Protein AF-A0AAW8JNZ5-F1 (afdb_monomer)

pLDDT: mean 95.72, std 7.18, range [56.81, 98.56]

Structure (mmCIF, N/CA/C/O backbone):
data_AF-A0AAW8JNZ5-F1
#
_entry.id   AF-A0AAW8JNZ5-F1
#
loop_
_atom_site.group_PDB
_atom_site.id
_atom_site.type_symbol
_atom_site.label_atom_id
_atom_site.label_alt_id
_atom_site.label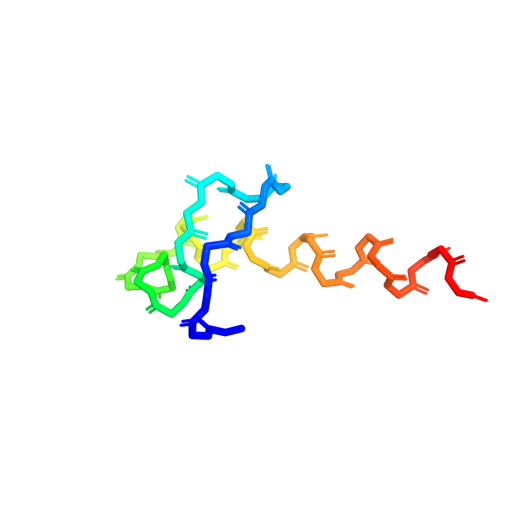_comp_id
_atom_site.label_asym_id
_atom_site.label_entity_id
_atom_site.label_seq_id
_atom_site.pdbx_PDB_ins_code
_atom_site.Cartn_x
_atom_site.Cartn_y
_atom_site.Cartn_z
_atom_site.occupancy
_atom_site.B_iso_or_equiv
_atom_site.auth_seq_id
_atom_site.auth_comp_id
_atom_site.auth_asym_id
_atom_site.auth_atom_id
_atom_site.pdbx_PDB_model_num
ATOM 1 N N . MET A 1 1 ? 4.359 -1.909 2.637 1.00 95.31 1 MET A N 1
ATOM 2 C CA . MET A 1 1 ? 3.364 -2.230 3.685 1.00 95.31 1 MET A CA 1
ATOM 3 C C . MET A 1 1 ? 3.475 -1.315 4.896 1.00 95.31 1 MET A C 1
ATOM 5 O O . MET A 1 1 ? 2.471 -0.711 5.233 1.00 95.31 1 MET A O 1
ATOM 9 N N . ASN A 1 2 ? 4.658 -1.154 5.500 1.00 97.94 2 ASN A N 1
ATOM 10 C CA . ASN A 1 2 ? 4.826 -0.440 6.781 1.00 97.94 2 ASN A CA 1
ATOM 11 C C . ASN A 1 2 ? 5.439 0.969 6.659 1.00 97.94 2 ASN A C 1
ATOM 13 O O . ASN A 1 2 ? 5.946 1.510 7.634 1.00 97.94 2 ASN A O 1
ATOM 17 N N . SER A 1 3 ? 5.461 1.546 5.460 1.00 97.75 3 SER A N 1
ATOM 18 C CA . SER A 1 3 ? 6.057 2.863 5.205 1.00 97.75 3 SER A CA 1
ATOM 19 C C . SER A 1 3 ? 5.102 3.700 4.376 1.00 97.75 3 SER A C 1
ATOM 21 O O . SER A 1 3 ? 4.297 3.138 3.626 1.00 97.75 3 SER A O 1
ATOM 23 N N . TYR A 1 4 ? 5.214 5.022 4.502 1.00 98.00 4 TYR A N 1
ATOM 24 C CA . TYR A 1 4 ? 4.462 5.948 3.668 1.00 98.00 4 TYR A CA 1
ATOM 25 C C . TYR A 1 4 ? 4.740 5.668 2.189 1.00 98.00 4 TYR A C 1
ATOM 27 O O . TYR A 1 4 ? 5.891 5.504 1.777 1.00 98.00 4 TYR A O 1
ATOM 35 N N . ASN A 1 5 ? 3.676 5.581 1.401 1.00 97.56 5 ASN A N 1
ATOM 36 C CA . ASN A 1 5 ? 3.731 5.353 -0.028 1.00 97.56 5 ASN A CA 1
ATOM 37 C C . ASN A 1 5 ? 3.180 6.580 -0.758 1.00 97.56 5 ASN A C 1
ATOM 39 O O . ASN A 1 5 ? 2.024 6.957 -0.581 1.00 97.56 5 ASN A O 1
ATOM 43 N N . GLU A 1 6 ? 4.006 7.180 -1.613 1.00 97.31 6 GLU A N 1
ATO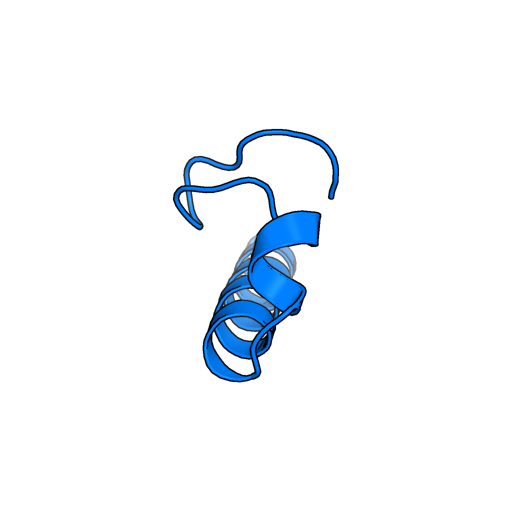M 44 C CA . GLU A 1 6 ? 3.637 8.378 -2.372 1.00 97.31 6 GLU A CA 1
ATOM 45 C C . GLU A 1 6 ? 2.535 8.141 -3.411 1.00 97.31 6 GLU A C 1
ATOM 47 O O . GLU A 1 6 ? 1.773 9.059 -3.707 1.00 97.31 6 GLU A O 1
ATOM 52 N N . ALA A 1 7 ? 2.430 6.934 -3.968 1.00 95.81 7 ALA A N 1
ATOM 53 C CA . ALA A 1 7 ? 1.442 6.614 -4.995 1.00 95.81 7 ALA A CA 1
ATOM 54 C C . ALA A 1 7 ? 0.043 6.397 -4.404 1.00 95.81 7 ALA A C 1
ATOM 56 O O . ALA 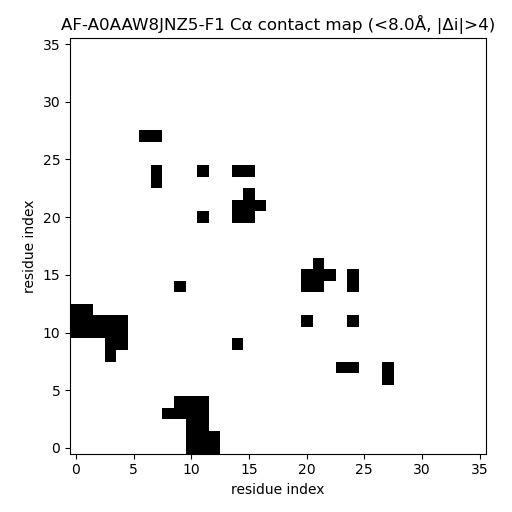A 1 7 ? -0.945 6.800 -5.011 1.00 95.81 7 ALA A O 1
ATOM 57 N N . THR A 1 8 ? -0.047 5.806 -3.209 1.00 96.94 8 THR A N 1
ATOM 58 C CA . THR A 1 8 ? -1.317 5.625 -2.488 1.00 96.94 8 THR A CA 1
ATOM 59 C C . THR A 1 8 ? -1.584 6.722 -1.453 1.00 96.94 8 THR A C 1
ATOM 61 O O . THR A 1 8 ? -2.649 6.720 -0.842 1.00 96.94 8 THR A O 1
ATOM 64 N N . LYS A 1 9 ? -0.646 7.661 -1.258 1.00 97.50 9 LYS A N 1
ATOM 65 C CA . LYS A 1 9 ? -0.712 8.796 -0.317 1.00 97.50 9 LYS A CA 1
ATOM 66 C C . LYS A 1 9 ? -0.993 8.400 1.137 1.00 97.50 9 LYS A C 1
ATOM 68 O O . LYS A 1 9 ? -1.732 9.081 1.844 1.00 97.50 9 LYS A O 1
ATOM 73 N N . GLY A 1 10 ? -0.379 7.316 1.605 1.00 97.25 10 GLY A N 1
ATOM 74 C CA . GLY A 1 10 ? -0.540 6.839 2.981 1.00 97.25 10 GLY A CA 1
ATOM 75 C C . GLY A 1 10 ? 0.324 5.626 3.303 1.00 97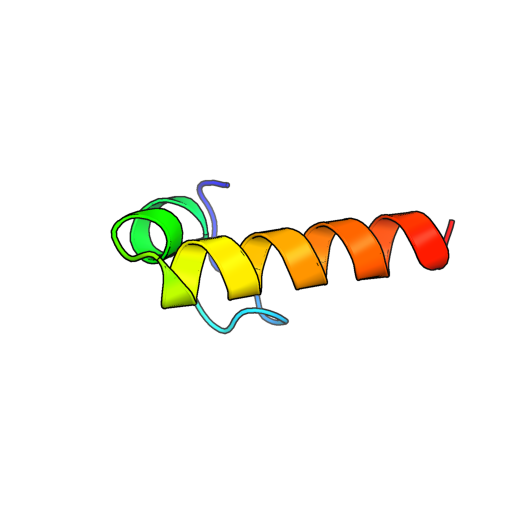.25 10 GLY A C 1
ATOM 76 O O . GLY A 1 10 ? 1.082 5.154 2.456 1.00 97.25 10 GLY A O 1
ATOM 77 N N . VAL A 1 11 ? 0.218 5.110 4.532 1.00 98.44 11 VAL A N 1
ATOM 78 C CA . VAL A 1 11 ? 0.852 3.840 4.914 1.00 98.44 11 VAL A CA 1
ATOM 79 C C . VAL A 1 11 ? -0.083 2.691 4.510 1.00 98.44 11 VAL A C 1
ATOM 81 O O . VAL A 1 11 ? -1.181 2.590 5.057 1.00 98.44 11 VAL A O 1
ATOM 84 N N . PRO A 1 12 ? 0.311 1.786 3.591 1.00 98.19 12 PRO A N 1
ATOM 85 C CA . PRO A 1 12 ? -0.610 0.793 3.037 1.00 98.19 12 PRO A CA 1
ATOM 86 C C . PRO A 1 12 ? -1.307 -0.085 4.081 1.00 98.19 12 PRO A C 1
ATOM 88 O O . PRO A 1 12 ? -2.477 -0.410 3.911 1.00 98.19 12 PRO A O 1
ATOM 91 N N . ILE A 1 13 ? -0.624 -0.448 5.173 1.00 98.25 13 ILE A N 1
ATOM 92 C CA . ILE A 1 13 ? -1.225 -1.288 6.219 1.00 98.25 13 ILE A CA 1
ATOM 93 C C . ILE A 1 13 ? -2.351 -0.593 6.996 1.00 98.25 13 ILE A C 1
ATOM 95 O O . ILE A 1 13 ? -3.260 -1.257 7.482 1.00 98.25 13 ILE A O 1
ATOM 99 N N . GLU A 1 14 ? -2.334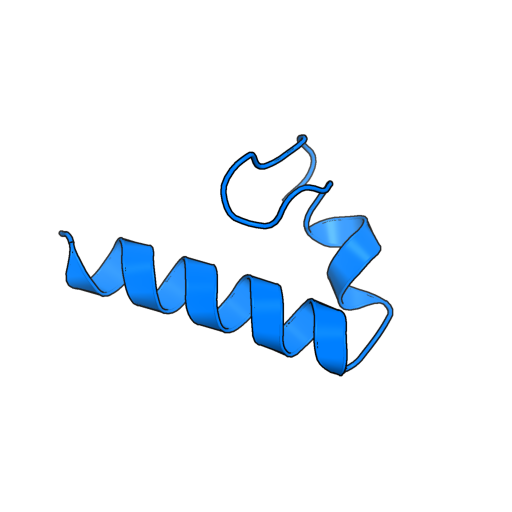 0.735 7.071 1.00 98.56 14 GLU A N 1
ATOM 100 C CA . GLU A 1 14 ? -3.424 1.522 7.655 1.00 98.56 14 GLU A CA 1
ATOM 101 C C . GLU A 1 14 ? -4.593 1.630 6.666 1.00 98.56 14 GLU A C 1
ATOM 103 O O . GLU A 1 14 ? -5.757 1.547 7.046 1.00 98.56 14 GLU A O 1
ATOM 108 N N . GLN A 1 15 ? -4.297 1.743 5.368 1.00 98.38 15 GLN A N 1
ATOM 109 C CA . GLN A 1 15 ? -5.307 1.912 4.319 1.00 98.38 15 GLN A CA 1
ATOM 110 C C . GLN A 1 15 ? -6.190 0.668 4.137 1.00 98.38 15 GLN A C 1
ATOM 112 O O . GLN A 1 15 ? -7.399 0.798 3.933 1.00 98.38 15 GLN A O 1
ATOM 117 N N . ILE A 1 16 ? -5.629 -0.541 4.262 1.00 98.31 16 ILE A N 1
ATOM 118 C CA . ILE A 1 16 ? -6.385 -1.797 4.087 1.00 98.31 16 ILE A CA 1
ATOM 119 C C . ILE A 1 16 ? -7.448 -2.055 5.170 1.00 98.31 16 ILE A C 1
ATOM 121 O O . ILE A 1 16 ? -8.180 -3.037 5.077 1.00 98.31 16 ILE A O 1
ATOM 125 N N . GLN A 1 17 ? -7.571 -1.185 6.179 1.00 98.38 17 GLN A N 1
ATOM 126 C CA . GLN A 1 17 ? -8.636 -1.251 7.189 1.00 98.38 17 GLN A CA 1
ATOM 127 C C . GLN A 1 17 ? -10.032 -0.963 6.612 1.00 98.38 17 GLN A C 1
ATOM 129 O O . GLN A 1 17 ? -11.042 -1.204 7.271 1.00 98.38 17 GLN A O 1
ATOM 134 N N . THR A 1 18 ? -10.105 -0.457 5.379 1.00 98.50 18 THR A N 1
ATOM 135 C CA . THR A 1 18 ? -11.354 -0.222 4.649 1.00 98.50 18 THR A CA 1
ATOM 136 C C . THR A 1 18 ? -11.320 -0.919 3.293 1.00 98.50 18 THR A C 1
ATOM 138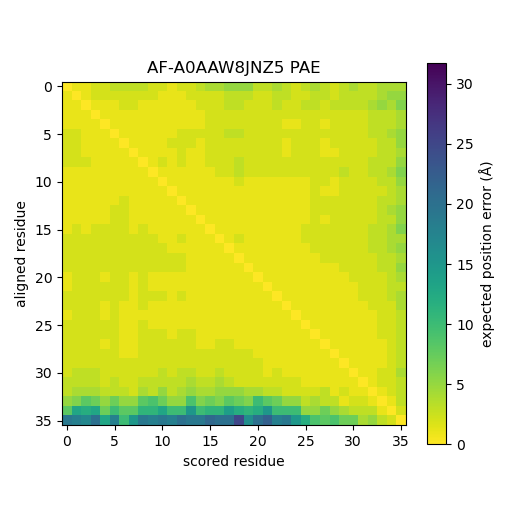 O O . THR A 1 18 ? -10.253 -1.105 2.707 1.00 98.50 18 THR A O 1
ATOM 141 N N . ILE A 1 19 ? -12.493 -1.262 2.749 1.00 98.44 19 ILE A N 1
ATOM 142 C CA . ILE A 1 19 ? -12.596 -1.867 1.409 1.00 98.44 19 ILE A CA 1
ATOM 143 C C . ILE A 1 19 ? -12.022 -0.923 0.344 1.00 98.44 19 ILE A C 1
ATOM 145 O O . ILE A 1 19 ? -11.262 -1.354 -0.517 1.00 98.44 19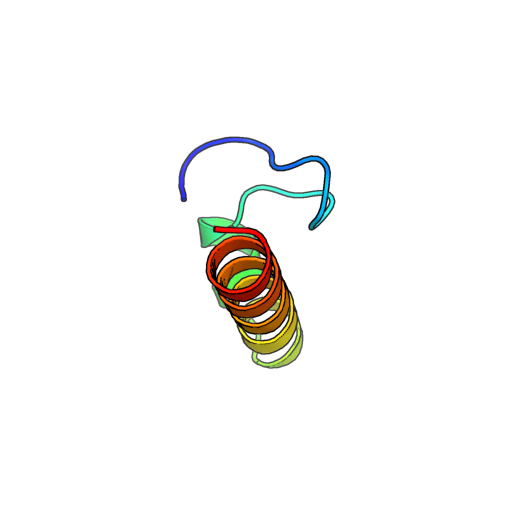 ILE A O 1
ATOM 149 N N . SER A 1 20 ? -12.338 0.373 0.416 1.00 98.06 20 SER A N 1
ATOM 150 C CA . SER A 1 20 ? -11.826 1.370 -0.531 1.00 98.06 20 SER A CA 1
ATOM 151 C C . SER A 1 20 ? -10.300 1.494 -0.476 1.00 98.06 20 SER A C 1
ATOM 153 O O . SER A 1 20 ? -9.644 1.560 -1.520 1.00 98.06 20 SER A O 1
ATOM 155 N N . GLY A 1 21 ? -9.714 1.484 0.722 1.00 98.12 21 GLY A N 1
ATOM 156 C CA . GLY A 1 21 ? -8.265 1.517 0.883 1.00 98.12 21 GLY A CA 1
ATOM 157 C C . GLY A 1 21 ? -7.587 0.219 0.437 1.00 98.12 21 GLY A C 1
ATOM 158 O O . GLY A 1 21 ? -6.559 0.285 -0.236 1.00 98.12 21 GLY A O 1
ATOM 159 N N . LEU A 1 22 ? -8.194 -0.947 0.686 1.00 98.44 22 LEU A N 1
ATOM 160 C CA . LEU A 1 22 ? -7.725 -2.221 0.132 1.00 98.44 22 LEU A CA 1
ATOM 161 C C . LEU A 1 22 ? -7.685 -2.186 -1.401 1.00 98.44 22 LEU A C 1
ATOM 163 O O . LEU A 1 22 ? -6.647 -2.486 -1.987 1.00 98.44 22 LEU A O 1
ATOM 167 N N . THR A 1 23 ? -8.770 -1.757 -2.049 1.00 98.44 23 THR A N 1
ATOM 168 C CA . THR A 1 23 ? -8.829 -1.619 -3.513 1.00 98.44 23 THR A CA 1
ATOM 169 C C . THR A 1 23 ? -7.742 -0.680 -4.039 1.00 98.44 23 THR A C 1
ATOM 171 O O . THR A 1 23 ? -7.096 -0.978 -5.042 1.00 98.44 23 THR A O 1
ATOM 174 N N . THR A 1 24 ? -7.478 0.425 -3.337 1.00 98.25 24 THR A N 1
ATOM 175 C CA . THR A 1 24 ? -6.421 1.383 -3.704 1.00 98.25 24 THR A CA 1
ATOM 176 C C . THR A 1 24 ? -5.034 0.737 -3.674 1.00 98.25 24 THR A C 1
ATOM 178 O O . THR A 1 24 ? -4.261 0.874 -4.624 1.00 98.25 24 THR A O 1
ATOM 181 N N . VAL A 1 25 ? -4.717 -0.001 -2.605 1.00 98.00 25 VAL A N 1
ATOM 182 C CA . VAL A 1 25 ? -3.427 -0.693 -2.465 1.00 98.00 25 VAL A CA 1
ATOM 183 C C . VAL A 1 25 ? -3.278 -1.801 -3.513 1.00 98.00 25 VAL A C 1
ATOM 185 O O . VAL A 1 25 ? -2.198 -1.944 -4.085 1.00 98.00 25 VAL A O 1
ATOM 188 N N . LEU A 1 26 ? -4.346 -2.547 -3.817 1.00 98.06 26 LEU A N 1
ATOM 189 C CA . LEU A 1 26 ? -4.329 -3.588 -4.852 1.00 98.06 26 LEU A CA 1
ATOM 190 C C . LEU A 1 26 ? -4.082 -3.009 -6.249 1.00 98.06 26 LEU A C 1
ATOM 192 O O . LEU A 1 26 ? -3.188 -3.486 -6.944 1.00 98.06 26 LEU A O 1
ATOM 196 N N . HIS A 1 27 ? -4.777 -1.930 -6.627 1.00 97.69 27 HIS A N 1
ATOM 197 C CA . HIS A 1 27 ? -4.528 -1.244 -7.900 1.00 97.69 27 HIS A CA 1
ATOM 198 C C . HIS A 1 27 ? -3.082 -0.752 -8.019 1.00 97.69 27 HIS A C 1
ATOM 200 O O . HIS A 1 27 ? -2.480 -0.839 -9.090 1.00 97.69 27 HIS A O 1
ATOM 206 N N . PHE A 1 28 ? -2.498 -0.264 -6.922 1.00 96.56 28 PHE A N 1
ATOM 207 C CA . PHE A 1 28 ? -1.091 0.116 -6.915 1.00 96.56 28 PHE A CA 1
ATOM 208 C C . PHE A 1 28 ? -0.175 -1.091 -7.167 1.00 96.56 28 PHE A C 1
ATOM 210 O O . PHE A 1 28 ? 0.698 -1.012 -8.030 1.00 96.56 28 PHE A O 1
ATOM 217 N N . VAL A 1 29 ? -0.387 -2.218 -6.481 1.00 96.19 29 VAL A N 1
ATOM 218 C CA . VAL A 1 29 ? 0.403 -3.447 -6.689 1.00 96.19 29 VAL A CA 1
ATOM 219 C C . VAL A 1 29 ? 0.288 -3.946 -8.132 1.00 96.19 29 VAL A C 1
ATOM 221 O O . VAL A 1 29 ? 1.307 -4.257 -8.752 1.00 96.19 29 VAL A O 1
ATOM 224 N N . ASP A 1 30 ? -0.920 -3.951 -8.697 1.00 97.56 30 ASP A N 1
ATOM 225 C CA . ASP A 1 30 ? -1.145 -4.303 -10.101 1.00 97.56 3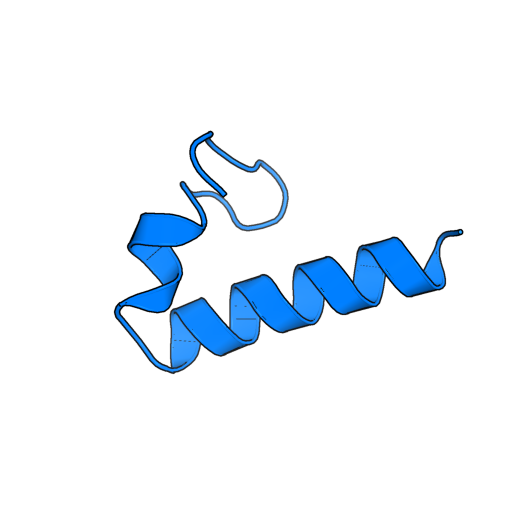0 ASP A CA 1
ATOM 226 C C . ASP A 1 30 ? -0.399 -3.362 -11.060 1.00 97.56 30 ASP A C 1
ATOM 228 O O . ASP A 1 30 ? 0.201 -3.828 -12.031 1.00 97.56 30 ASP A O 1
ATOM 232 N N . SER A 1 31 ? -0.373 -2.053 -10.771 1.00 95.44 31 SER A N 1
ATOM 233 C CA . SER A 1 31 ? 0.342 -1.058 -11.585 1.00 95.44 31 SER A CA 1
ATOM 234 C C . SER A 1 31 ? 1.860 -1.263 -11.576 1.00 95.44 31 SER A C 1
ATOM 236 O O . SER A 1 31 ? 2.519 -1.089 -12.601 1.00 95.44 31 SER A O 1
ATOM 238 N N . VAL A 1 32 ? 2.420 -1.683 -10.437 1.00 94.38 32 VAL A N 1
ATOM 239 C CA . VAL A 1 32 ? 3.845 -2.005 -10.309 1.00 94.38 32 VAL A CA 1
ATOM 240 C C . VAL A 1 32 ? 4.165 -3.278 -11.084 1.00 94.38 32 VAL A C 1
ATOM 242 O O . VAL A 1 32 ? 5.129 -3.281 -11.844 1.00 94.38 32 VAL A O 1
ATOM 245 N N . ARG A 1 33 ? 3.330 -4.324 -10.962 1.00 93.25 33 ARG A N 1
ATOM 246 C CA . ARG A 1 33 ? 3.483 -5.564 -11.740 1.00 93.25 33 ARG A CA 1
ATOM 247 C C . ARG A 1 33 ? 3.479 -5.288 -13.242 1.00 93.25 33 ARG A C 1
ATOM 249 O O . ARG A 1 33 ? 4.282 -5.870 -13.948 1.00 93.25 33 ARG A O 1
ATOM 256 N N . ALA A 1 34 ? 2.591 -4.420 -13.726 1.00 91.38 34 ALA A N 1
ATOM 257 C CA . ALA A 1 34 ? 2.474 -4.114 -15.154 1.00 91.38 34 ALA A CA 1
ATOM 258 C C . ALA A 1 34 ? 3.654 -3.304 -15.725 1.00 91.38 34 ALA A C 1
ATOM 260 O O . ALA A 1 34 ? 3.797 -3.216 -16.942 1.00 91.38 34 ALA A O 1
ATOM 261 N N . LYS A 1 35 ? 4.464 -2.672 -14.866 1.00 82.50 35 LYS A N 1
ATOM 262 C CA . LYS A 1 35 ? 5.631 -1.873 -15.265 1.00 82.50 35 LYS A CA 1
ATOM 263 C C . LYS A 1 35 ? 6.928 -2.695 -15.339 1.00 82.50 35 LYS A C 1
ATOM 265 O O . LYS A 1 35 ? 7.901 -2.202 -15.909 1.00 82.50 35 LYS A O 1
ATOM 270 N N . MET A 1 36 ? 6.956 -3.884 -14.734 1.00 56.81 36 MET A N 1
ATOM 271 C CA . MET A 1 36 ? 8.070 -4.840 -14.821 1.00 56.81 36 MET A CA 1
ATOM 272 C C . MET A 1 36 ? 7.938 -5.701 -16.074 1.00 56.81 36 MET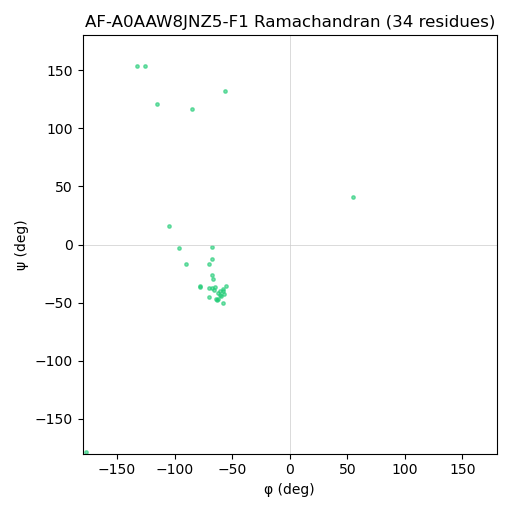 A C 1
ATOM 274 O O . MET A 1 36 ? 8.999 -6.010 -16.654 1.00 56.81 36 MET A O 1
#

Foldseek 3Di:
DQDQDPQLRGGLVVQCVDPVSVVSVVVVVVVVVVVD

Nearest PDB structures (foldseek):
  8qnq-assembly1_B  TM=9.227E-01  e=4.150E-01  Pseudomonas aeruginosa PAO1

Organism: NCBI:txid202952

Radius of gyration: 9.41 Å; Cα contacts (8 Å, |Δi|>4): 30; chains: 1; bounding box: 21×14×23 Å

Sequence (36 aa):
MNSYNEATKGVPIEQIQTISGLTTVLHFVDSVRAKM

Mean predicted aligned error: 2.36 Å

Secondary structure (DSSP, 8-state):
--S-BTTTTB-HHHHTTSHHHHHHHHHHHHHHHHH-

Solvent-accessible surface area (backbone atoms only — not comparable to full-atom values): 2185 Å² total; per-residue (Å²): 94,93,46,79,33,83,91,77,70,40,38,50,64,68,36,50,80,38,73,70,35,36,52,52,53,50,54,50,53,53,54,54,61,75,72,110